Protein AF-A0A2E4YDE9-F1 (afdb_monomer)

pLDDT: mean 87.19, std 9.78, range [46.19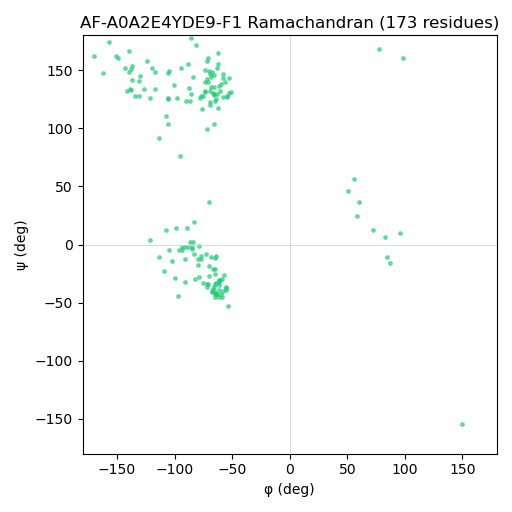, 97.81]

Foldseek 3Di:
DVVQVVCLVVVHQDADAADADPLNQAGDDDQDPVNLVCNQPPRADDVVCCVPPPDNDDDDDPDDDDPPPPDDDPPVDDPLFQDWDADPVRDIDTGSFLSSCNSVVVFQQAFWFFCQLVPDWDQDPDFQFIGSASNAPDDTQGGPVPDGHGDPGTDGGHGRGRNDRVRSRTDIGHD

Radius of gyration: 18.21 Å; Cα contacts (8 Å, |Δi|>4): 270; chains: 1; bounding box: 43×40×46 Å

Mean predicted aligned error: 6.5 Å

Structure (mmCIF, N/CA/C/O backbone):
data_AF-A0A2E4YDE9-F1
#
_entry.id   AF-A0A2E4YDE9-F1
#
loop_
_atom_site.group_PDB
_atom_site.id
_atom_site.type_symbol
_atom_site.label_atom_id
_atom_site.label_alt_id
_atom_site.label_comp_id
_atom_site.label_asym_id
_atom_site.label_entity_id
_atom_site.label_seq_id
_atom_site.pdbx_PDB_ins_code
_atom_site.Cartn_x
_atom_site.Cartn_y
_atom_site.Cartn_z
_atom_site.occupancy
_atom_site.B_iso_or_equiv
_atom_site.auth_seq_id
_atom_site.auth_comp_id
_atom_site.auth_asym_id
_atom_site.auth_atom_id
_atom_site.pdbx_PDB_model_num
ATOM 1 N N . TYR A 1 1 ? 15.415 9.564 -10.880 1.00 86.88 1 TYR A N 1
ATOM 2 C CA . TYR A 1 1 ? 15.460 8.203 -11.455 1.00 86.88 1 TYR A CA 1
ATOM 3 C C . TYR A 1 1 ? 16.902 7.725 -11.562 1.00 86.88 1 TYR A C 1
ATOM 5 O O . TYR A 1 1 ? 17.231 6.738 -10.923 1.00 86.88 1 TYR A O 1
ATOM 13 N N . ASP A 1 2 ? 17.786 8.454 -12.247 1.00 90.31 2 ASP A N 1
ATOM 14 C CA . ASP A 1 2 ? 19.179 8.014 -12.459 1.00 90.31 2 ASP A CA 1
ATOM 15 C C . ASP A 1 2 ? 19.980 7.837 -11.162 1.00 90.31 2 ASP A C 1
ATOM 17 O O . ASP A 1 2 ? 20.659 6.829 -10.988 1.00 90.31 2 ASP A O 1
ATOM 21 N N . ASN A 1 3 ? 19.799 8.729 -10.183 1.00 90.69 3 ASN A N 1
ATOM 22 C CA . ASN A 1 3 ? 20.403 8.558 -8.854 1.00 90.69 3 ASN A CA 1
ATOM 23 C C . ASN A 1 3 ? 19.909 7.287 -8.142 1.00 90.69 3 ASN A C 1
ATOM 25 O O . ASN A 1 3 ? 20.665 6.631 -7.438 1.00 90.69 3 ASN A O 1
ATOM 29 N N . ALA A 1 4 ? 18.642 6.913 -8.337 1.00 91.81 4 ALA A N 1
ATOM 30 C CA . ALA A 1 4 ? 18.081 5.694 -7.761 1.00 91.81 4 ALA A CA 1
ATOM 31 C C . ALA A 1 4 ? 18.625 4.433 -8.460 1.00 91.81 4 ALA A C 1
ATOM 33 O O . ALA A 1 4 ? 18.875 3.422 -7.803 1.00 91.81 4 ALA A O 1
ATOM 34 N N . LEU A 1 5 ? 18.897 4.514 -9.771 1.00 91.50 5 LEU A N 1
ATOM 35 C CA . LEU A 1 5 ? 19.520 3.423 -10.523 1.00 91.50 5 LEU A CA 1
ATOM 36 C C . LEU A 1 5 ? 20.909 3.061 -10.003 1.00 91.50 5 LEU A C 1
ATOM 38 O O . LEU A 1 5 ? 21.289 1.898 -10.113 1.00 91.50 5 LEU A O 1
ATOM 42 N N . PHE A 1 6 ? 21.663 4.017 -9.453 1.00 93.38 6 PHE A N 1
ATOM 43 C CA . PHE A 1 6 ? 22.952 3.724 -8.829 1.00 93.38 6 PHE A CA 1
ATOM 44 C C . PHE A 1 6 ? 22.807 2.624 -7.769 1.00 93.38 6 PHE A C 1
ATOM 46 O O . PHE A 1 6 ? 23.459 1.590 -7.877 1.00 93.38 6 PHE A O 1
ATOM 53 N N . PHE A 1 7 ? 21.889 2.787 -6.813 1.00 92.75 7 PHE A N 1
ATOM 54 C CA . PHE A 1 7 ? 21.649 1.797 -5.760 1.00 92.75 7 PHE A CA 1
ATOM 55 C C . PHE A 1 7 ? 21.124 0.473 -6.320 1.00 92.75 7 PHE A C 1
ATOM 57 O O . PHE A 1 7 ? 21.609 -0.593 -5.940 1.00 92.75 7 PHE A O 1
ATOM 64 N N . HIS A 1 8 ? 20.194 0.528 -7.276 1.00 90.44 8 HIS A N 1
ATOM 65 C CA . HIS A 1 8 ? 19.659 -0.683 -7.896 1.00 90.44 8 HIS A CA 1
ATOM 66 C C . HIS A 1 8 ? 20.749 -1.515 -8.590 1.00 90.44 8 HIS A C 1
ATOM 68 O O . HIS A 1 8 ? 20.812 -2.729 -8.397 1.00 90.44 8 HIS A O 1
ATOM 74 N N . LYS A 1 9 ? 21.673 -0.862 -9.311 1.00 90.25 9 LYS A N 1
ATOM 75 C CA . LYS A 1 9 ? 22.838 -1.505 -9.947 1.00 90.25 9 LYS A CA 1
ATOM 76 C C . LYS A 1 9 ? 23.829 -2.101 -8.941 1.00 90.25 9 LYS A C 1
ATOM 78 O O . LYS A 1 9 ? 24.590 -2.989 -9.3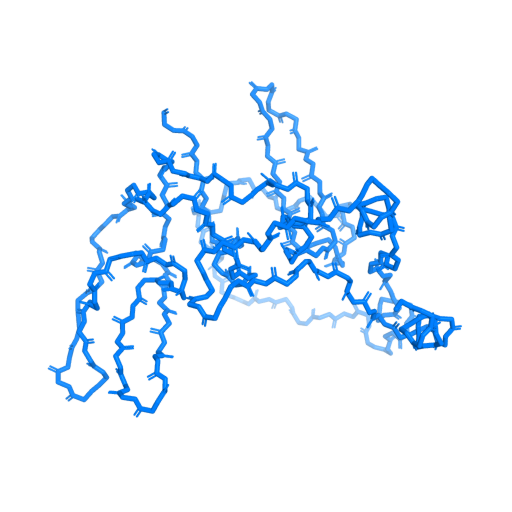04 1.00 90.25 9 LYS A O 1
ATOM 83 N N . GLN A 1 10 ? 23.813 -1.643 -7.690 1.00 90.81 10 GLN A N 1
ATOM 84 C CA . GLN A 1 10 ? 24.608 -2.200 -6.588 1.00 90.81 10 GLN A CA 1
ATOM 85 C C . GLN A 1 10 ? 23.881 -3.336 -5.842 1.00 90.81 10 GLN A C 1
ATOM 87 O O . GLN A 1 10 ? 24.295 -3.732 -4.753 1.00 90.81 10 GLN A O 1
ATOM 92 N N . ASN A 1 11 ? 22.805 -3.889 -6.413 1.00 89.25 11 ASN A N 1
ATOM 93 C CA . ASN A 1 11 ? 21.968 -4.920 -5.792 1.00 89.25 11 ASN A CA 1
ATOM 94 C C . ASN A 1 11 ? 21.322 -4.468 -4.470 1.00 89.25 11 ASN A C 1
ATOM 96 O O . ASN A 1 11 ? 21.196 -5.250 -3.521 1.00 89.25 11 ASN A O 1
ATOM 100 N N . ILE A 1 12 ? 20.924 -3.196 -4.404 1.00 88.56 12 ILE A N 1
ATOM 101 C CA . ILE A 1 12 ? 20.108 -2.641 -3.323 1.00 88.56 12 ILE A CA 1
ATOM 102 C C . ILE A 1 12 ? 18.701 -2.437 -3.881 1.00 88.56 12 ILE A C 1
ATOM 104 O O . ILE A 1 12 ? 18.520 -1.804 -4.920 1.00 88.56 12 ILE A O 1
ATOM 108 N N . ASN A 1 13 ? 17.694 -2.999 -3.213 1.00 89.94 13 ASN A N 1
ATOM 109 C CA . ASN A 1 13 ? 16.310 -2.829 -3.643 1.00 89.94 13 ASN A CA 1
ATOM 110 C C . ASN A 1 13 ? 15.892 -1.362 -3.495 1.00 89.94 13 ASN A C 1
ATOM 112 O O . ASN A 1 13 ? 16.045 -0.769 -2.429 1.00 89.94 13 ASN A O 1
ATOM 116 N N . VAL A 1 14 ? 15.350 -0.799 -4.572 1.00 90.56 14 VAL A N 1
ATOM 117 C CA . VAL A 1 14 ? 14.830 0.565 -4.614 1.00 90.56 14 VAL A CA 1
ATOM 118 C C . VAL A 1 14 ? 13.448 0.519 -5.223 1.00 90.56 14 VAL A C 1
ATOM 120 O O . VAL A 1 14 ? 13.273 -0.011 -6.311 1.00 90.56 14 VAL A O 1
ATOM 123 N N . THR A 1 15 ? 12.481 1.110 -4.539 1.00 87.88 15 THR A N 1
ATOM 124 C CA . THR A 1 15 ? 11.103 1.174 -5.016 1.00 87.88 15 THR A CA 1
ATOM 125 C C . THR A 1 15 ? 10.835 2.506 -5.671 1.00 87.88 15 THR A C 1
ATOM 127 O O . THR A 1 15 ? 10.982 3.559 -5.045 1.00 87.88 15 THR A O 1
ATOM 1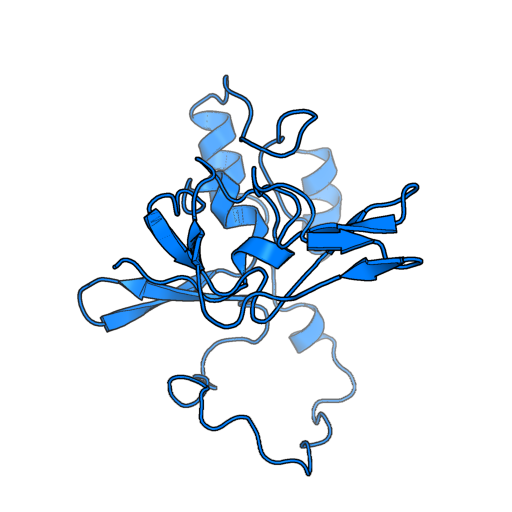30 N N . LEU A 1 16 ? 10.347 2.467 -6.904 1.00 89.50 16 LEU A N 1
ATOM 131 C CA . LEU A 1 16 ? 9.694 3.624 -7.486 1.00 89.50 16 LEU A CA 1
ATOM 132 C C . LEU A 1 16 ? 8.218 3.637 -7.115 1.00 89.50 16 LEU A C 1
ATOM 134 O O . LEU A 1 16 ? 7.474 2.709 -7.419 1.00 89.50 16 LEU A O 1
ATOM 138 N N . LYS A 1 17 ? 7.790 4.734 -6.493 1.00 87.69 17 LYS A N 1
ATOM 139 C CA . LYS A 1 17 ? 6.380 5.022 -6.248 1.00 87.69 17 LYS A CA 1
ATOM 140 C C . LYS A 1 17 ? 6.053 6.435 -6.712 1.00 87.69 17 LYS A C 1
ATOM 142 O O . LYS A 1 17 ? 6.905 7.319 -6.582 1.00 87.69 17 LYS A O 1
ATOM 147 N N . PRO A 1 18 ? 4.842 6.672 -7.234 1.00 89.62 18 PRO A N 1
ATOM 148 C CA . PRO A 1 18 ? 4.420 8.023 -7.535 1.00 89.62 18 PRO A CA 1
ATOM 149 C C . PRO A 1 18 ? 4.250 8.822 -6.238 1.00 89.62 18 PRO A C 1
ATOM 151 O O . PRO A 1 18 ? 3.888 8.292 -5.182 1.00 89.62 18 PRO A O 1
ATOM 154 N N . GLN A 1 19 ? 4.513 10.118 -6.329 1.00 90.19 19 GLN A N 1
ATOM 155 C CA . GLN A 1 19 ? 4.277 11.072 -5.258 1.00 90.19 19 GLN A CA 1
ATOM 156 C C . GLN A 1 19 ? 2.788 11.115 -4.895 1.00 90.19 19 GLN A C 1
ATOM 158 O O . GLN A 1 19 ? 1.914 11.208 -5.759 1.00 90.19 19 GLN A O 1
ATOM 163 N N . SER A 1 20 ? 2.511 11.034 -3.597 1.00 86.94 20 SER A N 1
ATOM 164 C CA . SER A 1 20 ? 1.185 11.311 -3.049 1.00 86.94 20 SER A CA 1
ATOM 165 C C . SER A 1 20 ? 1.058 12.796 -2.725 1.00 86.94 20 SER A C 1
ATOM 167 O O . SER A 1 20 ? 2.063 13.471 -2.495 1.00 86.94 20 SER A O 1
ATOM 169 N N . ASP A 1 21 ? -0.168 13.304 -2.707 1.00 85.75 21 ASP A N 1
ATOM 170 C CA . ASP A 1 21 ? -0.440 14.651 -2.215 1.00 85.75 21 ASP A CA 1
ATOM 171 C C . ASP A 1 21 ? -0.070 14.778 -0.714 1.00 85.75 21 ASP A C 1
ATOM 173 O O . ASP A 1 21 ? 0.097 13.756 -0.040 1.00 85.75 21 ASP A O 1
ATOM 177 N N . PRO A 1 22 ? 0.043 15.998 -0.152 1.00 83.38 22 PRO A N 1
ATOM 178 C CA . PRO A 1 22 ? 0.463 16.189 1.241 1.00 83.38 22 PRO A CA 1
ATOM 179 C C . PRO A 1 22 ? -0.407 15.465 2.279 1.00 83.38 22 PRO A C 1
ATOM 181 O O . PRO A 1 22 ? 0.084 15.121 3.351 1.00 83.38 22 PRO A O 1
ATOM 184 N N . SER A 1 23 ? -1.683 15.204 1.967 1.00 79.31 23 SER A N 1
ATOM 185 C CA . SER A 1 23 ? -2.583 14.455 2.854 1.00 79.31 23 SER A CA 1
ATOM 186 C C . SER A 1 23 ? -2.475 12.931 2.708 1.00 79.31 23 SER A C 1
ATOM 188 O O . SER A 1 23 ? -3.137 12.205 3.448 1.00 79.31 23 SER A O 1
ATOM 190 N N . ALA A 1 24 ? -1.656 12.437 1.772 1.00 78.75 24 ALA A N 1
ATOM 191 C CA . ALA A 1 24 ? -1.556 11.026 1.408 1.00 78.75 24 ALA A CA 1
ATOM 192 C C . ALA A 1 24 ? -2.932 10.399 1.115 1.00 78.75 24 ALA A C 1
ATOM 194 O O . ALA A 1 24 ? -3.257 9.301 1.583 1.00 78.75 24 ALA A O 1
ATOM 195 N N . SER A 1 25 ? -3.747 11.108 0.336 1.00 78.00 25 SER A N 1
ATOM 196 C CA . SER A 1 25 ? -5.087 10.682 -0.063 1.00 78.00 25 SER A CA 1
ATOM 197 C C . SER A 1 25 ? -5.206 10.309 -1.537 1.00 78.00 25 SER A C 1
ATOM 199 O O . SER A 1 25 ? -6.096 9.542 -1.925 1.00 78.00 25 SER A O 1
ATOM 201 N N . ARG A 1 26 ? -4.301 10.817 -2.373 1.00 82.62 26 ARG A N 1
ATOM 202 C CA . ARG A 1 26 ? -4.240 10.511 -3.801 1.00 82.62 26 ARG A CA 1
ATOM 203 C C . ARG A 1 26 ? -2.821 10.618 -4.340 1.00 82.62 26 ARG A C 1
ATOM 205 O O . ARG A 1 26 ? -1.950 11.248 -3.752 1.00 82.62 26 ARG A O 1
ATOM 212 N N . VAL A 1 27 ? -2.620 10.020 -5.507 1.00 86.06 27 VAL A N 1
ATOM 213 C CA . VAL A 1 27 ? -1.450 10.279 -6.350 1.00 86.06 27 VAL A CA 1
ATOM 214 C C . VAL A 1 27 ? -1.608 11.658 -7.004 1.00 86.06 27 VAL A C 1
ATOM 216 O O . VAL A 1 27 ? -2.725 12.040 -7.367 1.00 86.06 27 VAL A O 1
ATOM 219 N N . VAL A 1 28 ? -0.515 12.422 -7.097 1.00 88.88 28 VAL A N 1
ATOM 220 C CA . VAL A 1 28 ? -0.501 13.726 -7.785 1.00 88.88 28 VAL A CA 1
ATOM 221 C C . VAL A 1 28 ? -0.631 13.551 -9.301 1.00 88.88 28 VAL A C 1
ATOM 223 O O . VAL A 1 28 ? -0.185 12.548 -9.855 1.00 88.88 28 VAL A O 1
ATOM 226 N N . ASP A 1 29 ? -1.234 14.530 -9.971 1.00 89.19 29 ASP A N 1
ATOM 227 C CA . ASP A 1 29 ? -1.419 14.512 -11.426 1.00 89.19 29 ASP A CA 1
ATOM 228 C C . ASP A 1 29 ? -0.143 14.968 -12.166 1.00 89.19 29 ASP A C 1
ATOM 230 O O . ASP A 1 29 ? 0.808 15.447 -11.549 1.00 89.19 29 ASP A O 1
ATOM 234 N N . GLY A 1 30 ? -0.120 14.836 -13.499 1.00 91.75 30 GLY A N 1
ATOM 235 C CA . GLY A 1 30 ? 0.954 15.381 -14.347 1.00 91.75 30 GLY A CA 1
ATOM 236 C C . GLY A 1 30 ? 2.081 14.410 -14.720 1.00 91.75 30 GLY A C 1
ATOM 237 O O . GLY A 1 30 ? 3.087 14.835 -15.283 1.00 91.75 30 GLY A O 1
ATOM 238 N N . TYR A 1 31 ? 1.930 13.111 -14.448 1.00 92.38 31 TYR A N 1
ATOM 239 C CA . TYR A 1 31 ? 2.869 12.100 -14.944 1.00 92.38 31 TYR A CA 1
ATOM 240 C C . TYR A 1 31 ? 2.744 11.942 -16.460 1.00 92.38 31 TYR A C 1
ATOM 242 O O . TYR A 1 31 ? 1.676 11.602 -16.967 1.00 92.38 31 TYR A O 1
ATOM 250 N N . THR A 1 32 ? 3.849 12.138 -17.179 1.00 95.12 32 THR A N 1
ATOM 251 C CA . THR A 1 32 ? 3.920 11.814 -18.608 1.00 95.12 32 THR A CA 1
ATOM 252 C C . THR A 1 32 ? 3.920 10.299 -18.818 1.00 95.12 32 THR A C 1
ATOM 254 O O . THR A 1 32 ? 4.279 9.534 -17.917 1.00 95.12 32 THR A O 1
ATOM 257 N N . GLU A 1 33 ? 3.584 9.844 -20.026 1.00 93.25 33 GLU A N 1
ATOM 258 C CA . GLU A 1 33 ? 3.650 8.418 -20.381 1.00 93.25 33 GLU A CA 1
ATOM 259 C C . GLU A 1 33 ? 5.042 7.820 -20.140 1.00 93.25 33 GLU A C 1
ATOM 261 O O . GLU A 1 33 ? 5.172 6.695 -19.657 1.00 93.25 33 GLU A O 1
ATOM 266 N N . GLU A 1 34 ? 6.101 8.588 -20.407 1.00 94.38 34 GLU A N 1
ATOM 267 C CA . GLU A 1 34 ? 7.475 8.159 -20.153 1.00 94.38 34 GLU A CA 1
ATOM 268 C C . GLU A 1 34 ? 7.742 7.965 -18.653 1.00 94.38 34 GLU A C 1
ATOM 270 O O . GLU A 1 34 ? 8.353 6.971 -18.245 1.00 94.38 34 GLU A O 1
ATOM 275 N N . MET A 1 35 ? 7.253 8.881 -17.810 1.00 93.69 35 MET A N 1
ATOM 276 C CA . MET A 1 35 ? 7.370 8.755 -16.357 1.00 93.69 35 MET A CA 1
ATOM 277 C C . MET A 1 35 ? 6.590 7.541 -15.845 1.00 93.69 35 MET A C 1
ATOM 279 O O . MET A 1 35 ? 7.120 6.791 -15.024 1.00 93.69 35 MET A O 1
ATOM 283 N N . LEU A 1 36 ? 5.377 7.306 -16.357 1.00 91.88 36 LEU A N 1
ATOM 284 C CA . LEU A 1 36 ? 4.578 6.124 -16.020 1.00 91.88 36 LEU A CA 1
ATOM 285 C C . LEU A 1 36 ? 5.295 4.837 -16.429 1.00 91.88 36 LEU A C 1
ATOM 287 O O . LEU A 1 36 ? 5.439 3.933 -15.610 1.00 91.88 36 LEU A O 1
ATOM 291 N N . LYS A 1 37 ? 5.861 4.784 -17.639 1.00 92.50 37 LYS A N 1
ATOM 292 C CA . LYS A 1 37 ? 6.644 3.632 -18.105 1.00 92.50 37 LYS A CA 1
ATOM 293 C C . LYS A 1 37 ? 7.832 3.343 -17.185 1.00 92.50 37 LYS A C 1
ATOM 295 O O . LYS A 1 37 ? 8.104 2.176 -16.895 1.00 92.50 37 LYS A O 1
ATOM 300 N N . ARG A 1 38 ? 8.520 4.383 -16.698 1.00 93.06 38 ARG A N 1
ATOM 301 C CA . ARG A 1 38 ? 9.609 4.246 -15.715 1.00 93.06 38 ARG A CA 1
ATOM 302 C C . ARG A 1 38 ? 9.102 3.768 -14.353 1.00 93.06 38 ARG A C 1
ATOM 304 O O . ARG A 1 38 ? 9.763 2.925 -13.759 1.00 93.06 38 ARG A O 1
ATOM 311 N N . LEU A 1 39 ? 7.959 4.258 -13.869 1.00 91.75 39 LEU A N 1
ATOM 312 C CA . LEU A 1 39 ? 7.341 3.791 -12.618 1.00 91.75 39 LEU A CA 1
ATOM 313 C C . LEU A 1 39 ? 6.895 2.325 -12.705 1.00 91.75 39 LEU A C 1
ATOM 315 O O . LEU A 1 39 ? 7.075 1.568 -11.756 1.00 91.75 39 LEU A O 1
ATOM 319 N N . HIS A 1 40 ? 6.319 1.918 -13.837 1.00 90.31 40 HIS A N 1
ATOM 320 C CA . HIS A 1 40 ? 5.799 0.564 -14.029 1.00 90.31 40 HIS A CA 1
ATOM 321 C C . HIS A 1 40 ? 6.906 -0.473 -14.165 1.00 90.31 40 HIS A C 1
ATOM 323 O O . HIS A 1 40 ? 6.751 -1.576 -13.654 1.00 90.31 40 HIS A O 1
ATOM 329 N N . ASN A 1 41 ? 8.015 -0.128 -14.820 1.00 89.88 41 ASN A N 1
ATOM 330 C CA . ASN A 1 41 ? 9.044 -1.103 -15.200 1.00 89.88 41 ASN A CA 1
ATOM 331 C C . ASN A 1 41 ? 10.389 -0.907 -14.484 1.00 89.88 41 ASN A C 1
ATOM 333 O O . ASN A 1 41 ? 11.281 -1.742 -14.607 1.00 89.88 41 ASN A O 1
ATOM 337 N N . GLY A 1 42 ? 10.580 0.206 -13.777 1.00 89.69 42 GLY A N 1
ATOM 338 C CA . GLY A 1 42 ? 11.855 0.551 -13.162 1.00 89.69 42 GLY A CA 1
ATOM 339 C C . GLY A 1 42 ? 12.040 -0.072 -11.784 1.00 89.69 42 GLY A C 1
ATOM 340 O O . GLY A 1 42 ? 11.214 0.135 -10.902 1.00 89.69 42 GLY A O 1
ATOM 341 N N . MET A 1 43 ? 13.186 -0.732 -11.596 1.00 91.38 43 MET A N 1
ATOM 342 C CA . MET A 1 43 ? 13.674 -1.238 -10.306 1.00 91.38 43 MET A CA 1
ATOM 343 C C . MET A 1 43 ? 12.687 -2.181 -9.587 1.00 91.38 43 MET A C 1
ATOM 345 O O . MET A 1 43 ? 12.320 -1.913 -8.444 1.00 91.38 43 MET A O 1
ATOM 349 N N . PRO A 1 44 ? 12.248 -3.289 -10.222 1.00 89.19 44 PRO A N 1
ATOM 350 C CA . PRO A 1 44 ? 11.510 -4.320 -9.498 1.00 89.19 44 PRO A CA 1
ATOM 351 C C . PRO A 1 44 ? 12.351 -4.847 -8.327 1.00 89.19 44 PRO A C 1
ATOM 353 O O . PRO A 1 44 ? 13.585 -4.908 -8.397 1.00 89.19 44 PRO A O 1
ATOM 356 N N . GLN A 1 45 ? 11.685 -5.218 -7.240 1.00 88.81 45 GLN A N 1
ATOM 357 C CA . GLN A 1 45 ? 12.324 -5.841 -6.099 1.00 88.81 45 GLN A CA 1
ATOM 358 C C . GLN A 1 45 ? 12.843 -7.220 -6.472 1.00 88.81 45 GLN A C 1
ATOM 360 O O . GLN A 1 45 ? 12.125 -8.076 -6.981 1.00 88.81 45 GLN A O 1
ATOM 365 N N . MET A 1 46 ? 14.106 -7.432 -6.131 1.00 86.62 46 MET A N 1
ATOM 366 C CA . MET A 1 46 ? 14.812 -8.677 -6.362 1.00 86.62 46 MET A CA 1
ATOM 367 C C . MET A 1 46 ? 14.965 -9.444 -5.048 1.00 86.62 46 MET A C 1
ATOM 369 O O . MET A 1 46 ? 15.137 -8.853 -3.972 1.00 86.62 46 MET A O 1
ATOM 373 N N . GLY A 1 47 ? 14.992 -10.773 -5.141 1.00 84.19 47 GLY A N 1
ATOM 374 C CA . GLY A 1 47 ? 15.240 -11.703 -4.035 1.00 84.19 47 GLY A CA 1
ATOM 375 C C . GLY A 1 47 ? 16.684 -11.708 -3.512 1.00 84.19 47 GLY A C 1
ATOM 376 O O . GLY A 1 47 ? 17.197 -12.758 -3.136 1.00 84.19 47 GLY A O 1
ATOM 377 N N . TYR A 1 48 ? 17.384 -10.567 -3.465 1.00 82.19 48 TYR A N 1
ATOM 378 C CA . TYR A 1 48 ? 18.787 -10.512 -3.028 1.00 82.19 48 TYR A CA 1
ATOM 379 C C . TYR A 1 48 ? 18.988 -11.127 -1.637 1.00 82.19 48 TYR A C 1
ATOM 381 O O . TYR A 1 48 ? 19.956 -11.852 -1.411 1.00 82.19 48 TYR A O 1
ATOM 389 N N . THR A 1 49 ? 18.053 -10.901 -0.714 1.00 74.00 49 THR A N 1
ATOM 390 C CA . THR A 1 49 ? 18.092 -11.497 0.628 1.00 74.00 49 THR A CA 1
ATOM 391 C C . THR A 1 49 ? 17.954 -13.018 0.589 1.00 74.00 49 THR A C 1
ATOM 393 O O . THR A 1 49 ? 18.592 -13.699 1.382 1.00 74.00 49 THR A O 1
ATOM 396 N N . GLU A 1 50 ? 17.181 -13.569 -0.349 1.00 75.50 50 GLU A N 1
ATOM 397 C CA . GLU A 1 50 ? 17.026 -15.020 -0.531 1.00 75.50 50 GLU A CA 1
ATOM 398 C C . GLU A 1 50 ? 18.343 -15.651 -1.000 1.00 75.50 50 GLU A C 1
ATOM 400 O O . GLU A 1 50 ? 18.711 -16.721 -0.523 1.00 75.50 50 GLU A O 1
ATOM 405 N N . THR A 1 51 ? 19.082 -14.952 -1.869 1.00 77.31 51 THR A N 1
ATOM 406 C CA . THR A 1 51 ? 20.397 -15.400 -2.365 1.00 77.31 51 THR A CA 1
ATOM 407 C C . THR A 1 51 ? 21.525 -15.236 -1.346 1.00 77.31 51 THR A C 1
ATOM 409 O O . THR A 1 51 ? 22.453 -16.036 -1.323 1.00 77.31 51 THR A O 1
ATOM 412 N N . LYS A 1 52 ? 21.458 -14.203 -0.495 1.00 76.62 52 LYS A N 1
ATOM 413 C CA . LYS A 1 52 ? 22.522 -13.844 0.460 1.00 76.62 52 LYS A CA 1
ATOM 414 C C . LYS A 1 52 ? 22.303 -14.412 1.866 1.00 76.62 52 LYS A C 1
ATOM 416 O O . LYS A 1 52 ? 23.144 -14.194 2.737 1.00 76.62 52 LYS A O 1
ATOM 421 N N . ARG A 1 53 ? 21.173 -15.081 2.130 1.00 76.19 53 ARG A N 1
ATOM 422 C CA . ARG A 1 53 ? 20.867 -15.611 3.467 1.00 76.19 53 ARG A CA 1
ATOM 423 C C . ARG A 1 53 ? 21.897 -16.663 3.872 1.00 76.19 53 ARG A C 1
ATOM 425 O O . ARG A 1 53 ? 22.144 -17.611 3.138 1.00 76.19 53 ARG A O 1
ATOM 432 N N . GLN A 1 54 ? 22.454 -16.512 5.069 1.00 78.00 54 GLN A N 1
ATOM 433 C CA . GLN A 1 54 ? 23.330 -17.522 5.669 1.00 78.00 54 GLN A CA 1
ATOM 434 C C . GLN A 1 54 ? 22.522 -18.639 6.345 1.00 78.00 54 GLN A C 1
ATOM 436 O O . GLN A 1 54 ? 22.948 -19.787 6.368 1.00 78.00 54 GLN A O 1
ATOM 441 N N . TRP A 1 55 ? 21.325 -18.315 6.844 1.00 75.50 55 TRP A N 1
ATOM 442 C CA . TRP A 1 55 ? 20.417 -19.265 7.484 1.00 75.50 55 TRP A CA 1
ATOM 443 C C . TRP A 1 55 ? 19.224 -19.546 6.571 1.00 75.50 55 TRP A C 1
ATOM 445 O O . TRP A 1 55 ? 18.392 -18.668 6.322 1.00 75.50 55 TRP A O 1
ATOM 455 N N . ALA A 1 56 ? 19.157 -20.766 6.038 1.00 70.62 56 ALA A N 1
ATOM 456 C CA . ALA A 1 56 ? 18.096 -21.177 5.120 1.00 70.62 56 ALA A CA 1
ATOM 457 C C . ALA A 1 56 ? 16.782 -21.526 5.842 1.00 70.62 56 ALA A C 1
ATOM 459 O O . ALA A 1 56 ? 15.702 -21.319 5.279 1.00 70.62 56 ALA A O 1
ATOM 460 N N . ASP A 1 57 ? 16.873 -21.978 7.093 1.00 74.25 57 ASP A N 1
ATOM 461 C CA . ASP A 1 57 ? 15.749 -22.544 7.833 1.00 74.25 57 ASP A CA 1
ATOM 462 C C . ASP A 1 57 ? 15.237 -21.560 8.888 1.00 74.25 57 ASP A C 1
ATOM 464 O O . ASP A 1 57 ? 15.838 -21.371 9.946 1.00 74.25 57 ASP A O 1
ATOM 468 N N . ARG A 1 58 ? 14.105 -20.906 8.599 1.00 65.25 58 ARG A N 1
ATOM 469 C CA . ARG A 1 58 ? 13.378 -20.135 9.617 1.00 65.25 58 ARG A CA 1
ATOM 470 C C . ARG A 1 58 ? 12.713 -21.102 10.605 1.00 65.25 58 ARG A C 1
ATOM 472 O O . ARG A 1 58 ? 12.176 -22.121 10.161 1.00 65.25 58 ARG A O 1
ATOM 479 N N . PRO A 1 59 ? 12.673 -20.782 11.911 1.00 73.50 59 PRO A N 1
ATOM 480 C CA . PRO A 1 59 ? 11.901 -21.551 12.879 1.00 73.50 59 PRO A CA 1
ATOM 481 C C . PRO A 1 59 ? 10.454 -21.701 12.407 1.00 73.50 59 PRO A C 1
ATOM 483 O O . PRO A 1 59 ? 9.817 -20.720 12.014 1.00 73.50 59 PRO A O 1
ATOM 486 N N . LYS A 1 60 ? 9.939 -22.931 12.425 1.00 73.19 60 LYS A N 1
ATOM 487 C CA . LYS A 1 60 ? 8.527 -23.177 12.136 1.00 73.19 60 LYS A CA 1
ATOM 488 C C . LYS A 1 60 ? 7.711 -22.747 13.360 1.00 73.19 60 LYS A C 1
ATOM 490 O O . LYS A 1 60 ? 8.051 -23.178 14.462 1.00 73.19 60 LYS A O 1
ATOM 495 N N . PRO A 1 61 ? 6.681 -21.898 13.199 1.00 70.69 61 PRO A N 1
ATOM 496 C CA . PRO A 1 61 ? 5.827 -21.514 14.314 1.00 70.69 61 PRO A CA 1
ATOM 497 C C . PRO A 1 61 ? 5.161 -22.756 14.917 1.00 70.69 61 PRO A C 1
ATOM 499 O O . PRO A 1 61 ? 4.729 -23.648 14.190 1.00 70.69 61 PRO A O 1
ATOM 502 N N . SER A 1 62 ? 5.099 -22.809 16.246 1.00 78.88 62 SER A N 1
ATOM 503 C CA . SER A 1 62 ? 4.436 -23.877 17.005 1.00 78.88 62 SER A CA 1
ATOM 504 C C . SER A 1 62 ? 2.968 -23.575 17.321 1.00 78.88 62 SER A C 1
ATOM 506 O O . SER A 1 62 ? 2.304 -24.397 17.945 1.00 78.88 62 SER A O 1
ATOM 508 N N . PHE A 1 63 ? 2.469 -22.399 16.932 1.00 77.44 63 PHE A N 1
ATOM 509 C CA . PHE A 1 63 ? 1.087 -21.977 17.148 1.00 77.44 63 PHE A CA 1
ATOM 510 C C . PHE A 1 63 ? 0.212 -22.283 15.925 1.00 77.44 63 PHE A C 1
ATOM 512 O O . PHE A 1 63 ? 0.700 -22.294 14.793 1.00 77.44 63 PHE A O 1
ATOM 519 N N . GLU A 1 64 ? -1.085 -22.506 16.154 1.00 64.56 64 GLU A N 1
ATOM 520 C CA . GLU A 1 64 ? -2.063 -22.674 15.078 1.00 64.56 64 GLU A CA 1
ATOM 521 C C . GLU A 1 64 ? -2.176 -21.389 14.255 1.00 64.56 64 GLU A C 1
ATOM 523 O O . GLU A 1 64 ? -2.426 -20.301 14.779 1.00 64.56 64 GLU A O 1
ATOM 528 N N . LEU A 1 65 ? -1.985 -21.520 12.943 1.00 60.53 65 LEU A N 1
ATOM 529 C CA . LEU A 1 65 ? -2.261 -20.434 12.016 1.00 60.53 65 LEU A CA 1
ATOM 530 C C . LEU A 1 65 ? -3.781 -20.197 11.960 1.00 60.53 65 LEU A C 1
ATOM 532 O O . LEU A 1 65 ? -4.542 -21.165 12.019 1.00 60.53 65 LEU A O 1
ATOM 536 N N . PRO A 1 66 ? -4.244 -18.940 11.827 1.00 55.53 66 PRO A N 1
ATOM 537 C CA . PRO A 1 66 ? -5.669 -18.647 11.741 1.00 55.53 66 PRO A CA 1
ATOM 538 C C . PRO A 1 66 ? -6.329 -19.443 10.609 1.00 55.53 66 PRO A C 1
ATOM 540 O O . PRO A 1 66 ? -5.912 -19.351 9.455 1.00 55.53 66 PRO A O 1
ATOM 543 N N . THR A 1 67 ? -7.405 -20.169 10.922 1.00 50.69 67 THR A N 1
ATOM 544 C CA . THR A 1 67 ? -8.209 -20.943 9.953 1.00 50.69 67 THR A CA 1
ATOM 545 C C . THR A 1 67 ? -8.907 -20.071 8.904 1.00 50.69 67 THR A C 1
ATOM 547 O O . THR A 1 67 ? -9.460 -20.578 7.935 1.00 50.69 67 THR A O 1
ATOM 550 N N . THR A 1 68 ? -8.886 -18.750 9.095 1.00 46.19 68 THR A N 1
ATOM 551 C CA . THR A 1 68 ? -9.440 -17.736 8.193 1.00 46.19 68 THR A CA 1
ATOM 552 C C . THR A 1 68 ? -8.485 -17.314 7.077 1.00 46.19 68 THR A C 1
ATOM 554 O O . THR A 1 68 ? -8.874 -16.503 6.235 1.00 46.19 68 THR A O 1
ATOM 557 N N . ALA A 1 69 ? -7.255 -17.840 7.036 1.00 53.66 69 ALA A N 1
ATOM 558 C CA . ALA A 1 69 ? -6.410 -17.705 5.857 1.00 53.66 69 ALA A CA 1
ATOM 559 C C . ALA A 1 69 ? -7.097 -18.414 4.677 1.00 53.66 69 ALA A C 1
ATOM 561 O O . ALA A 1 69 ? -7.376 -19.611 4.730 1.00 53.66 69 ALA A O 1
ATOM 562 N N . ILE A 1 70 ? -7.440 -17.659 3.632 1.00 54.59 70 ILE A N 1
ATOM 563 C CA . ILE A 1 70 ? -8.080 -18.221 2.441 1.00 54.59 70 ILE A CA 1
ATOM 564 C C . ILE A 1 70 ? -7.030 -19.039 1.683 1.00 54.59 70 ILE A C 1
ATOM 566 O O . ILE A 1 70 ? -6.218 -18.489 0.944 1.00 54.59 70 ILE A O 1
ATOM 570 N N . GLY A 1 71 ? -7.070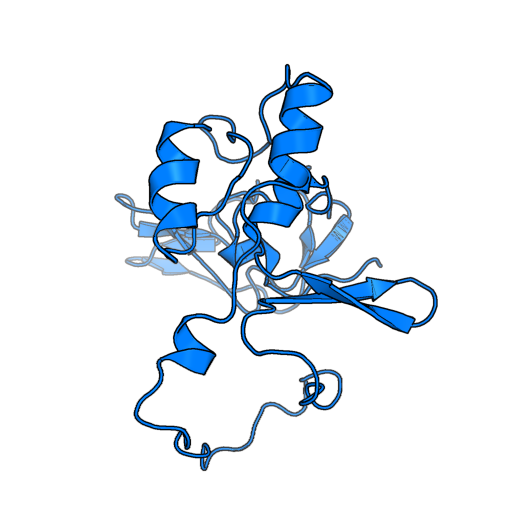 -20.357 1.876 1.00 58.03 71 GLY A N 1
ATOM 571 C CA . GLY A 1 71 ? -6.168 -21.309 1.236 1.00 58.03 71 GLY A CA 1
ATOM 572 C C . GLY A 1 71 ? -4.773 -21.371 1.864 1.00 58.03 71 GLY A C 1
ATOM 573 O O . GLY A 1 71 ? -4.382 -20.538 2.681 1.00 58.03 71 GLY A O 1
ATOM 574 N N . ASP A 1 72 ? -4.012 -22.388 1.464 1.00 60.25 72 ASP A N 1
ATOM 575 C CA . ASP A 1 72 ? -2.588 -22.459 1.769 1.00 60.25 72 ASP A CA 1
ATOM 576 C C . ASP A 1 72 ? -1.830 -21.412 0.945 1.00 60.25 72 ASP A C 1
ATOM 578 O O . ASP A 1 72 ? -2.092 -21.231 -0.247 1.00 60.25 72 ASP A O 1
ATOM 582 N N . ASN A 1 73 ? -0.848 -20.751 1.565 1.00 63.97 73 ASN A N 1
ATOM 583 C CA . ASN A 1 73 ? 0.092 -19.915 0.822 1.00 63.97 73 ASN A CA 1
ATOM 584 C C . ASN A 1 73 ? 0.793 -20.771 -0.240 1.00 63.97 73 ASN A C 1
ATOM 586 O O . ASN A 1 73 ? 1.388 -21.804 0.089 1.00 63.97 73 ASN A O 1
ATOM 590 N N . ASP A 1 74 ? 0.762 -20.323 -1.496 1.00 72.88 74 ASP A N 1
ATOM 591 C CA . ASP A 1 74 ? 1.476 -20.984 -2.583 1.00 72.88 74 ASP A CA 1
ATOM 592 C C . ASP A 1 74 ? 2.989 -20.881 -2.338 1.00 72.88 74 ASP A C 1
ATOM 594 O O . ASP A 1 74 ? 3.619 -19.841 -2.531 1.00 72.88 74 ASP A O 1
ATOM 598 N N . LYS A 1 75 ? 3.584 -21.989 -1.886 1.00 76.44 75 LYS A N 1
ATOM 599 C CA . LYS A 1 75 ? 5.011 -22.075 -1.538 1.00 76.44 75 LYS A CA 1
ATOM 600 C C . LYS A 1 75 ? 5.932 -21.968 -2.754 1.00 76.44 75 LYS A C 1
ATOM 602 O O . LYS A 1 75 ? 7.144 -21.870 -2.566 1.00 76.44 75 LYS A O 1
ATOM 607 N N . THR A 1 76 ? 5.391 -22.033 -3.972 1.00 81.69 76 THR A N 1
ATOM 608 C CA . THR A 1 76 ? 6.165 -21.856 -5.207 1.00 81.69 76 THR A CA 1
ATOM 609 C C . THR A 1 76 ? 6.427 -20.384 -5.518 1.00 81.69 76 THR A C 1
ATOM 611 O O . THR A 1 76 ? 7.354 -20.072 -6.267 1.00 81.69 76 THR A O 1
ATOM 614 N N . VAL A 1 77 ? 5.667 -19.473 -4.903 1.00 83.75 77 VAL A N 1
ATOM 615 C CA . VAL A 1 77 ? 5.825 -18.032 -5.081 1.00 83.75 77 VAL A CA 1
ATOM 616 C C . VAL A 1 77 ? 7.015 -17.541 -4.250 1.00 83.75 77 VAL A C 1
ATOM 618 O O . VAL A 1 77 ? 7.065 -17.778 -3.038 1.00 83.75 77 VAL A O 1
ATOM 621 N N . PRO A 1 78 ? 7.986 -16.839 -4.861 1.00 83.94 78 PRO A N 1
ATOM 622 C CA . PRO A 1 78 ? 9.101 -16.272 -4.117 1.00 83.94 78 PRO A CA 1
ATOM 623 C C . PRO A 1 78 ? 8.648 -15.308 -3.014 1.00 83.94 78 PRO A C 1
ATOM 625 O O . PRO A 1 78 ? 7.727 -14.514 -3.191 1.00 83.94 78 PRO A O 1
ATOM 628 N N . TRP A 1 79 ? 9.348 -15.323 -1.881 1.00 78.81 79 TRP A N 1
ATOM 629 C CA . TRP A 1 79 ? 8.963 -14.575 -0.677 1.00 78.81 79 TRP A CA 1
ATOM 630 C C . TRP A 1 79 ? 9.033 -13.058 -0.845 1.00 78.81 79 TRP A C 1
ATOM 632 O O . TRP A 1 79 ? 8.436 -12.315 -0.067 1.00 78.81 79 TRP A O 1
ATOM 642 N N . HIS A 1 80 ? 9.798 -12.583 -1.826 1.00 84.88 80 HIS A N 1
ATOM 643 C CA . HIS A 1 80 ? 9.854 -11.170 -2.167 1.00 84.88 80 HIS A CA 1
ATOM 644 C C . HIS A 1 80 ? 8.593 -10.656 -2.883 1.00 84.88 80 HIS A C 1
ATOM 646 O O . HIS A 1 80 ? 8.471 -9.441 -3.018 1.00 84.88 80 HIS A O 1
ATOM 652 N N . PHE A 1 81 ? 7.653 -11.521 -3.288 1.00 88.94 81 PHE A N 1
ATOM 653 C CA . PHE A 1 81 ? 6.295 -11.112 -3.650 1.00 88.94 81 PHE A CA 1
ATOM 654 C C . PHE A 1 81 ? 5.478 -10.810 -2.394 1.00 88.94 81 PHE A C 1
ATOM 656 O O . PHE A 1 81 ? 5.255 -11.668 -1.548 1.00 88.94 81 PHE A O 1
ATOM 663 N N . GLN A 1 82 ? 5.056 -9.555 -2.258 1.00 86.38 82 GLN A N 1
ATOM 664 C CA . GLN A 1 82 ? 4.439 -9.032 -1.038 1.00 86.38 82 GLN A CA 1
ATOM 665 C C . GLN A 1 82 ? 2.919 -8.916 -1.116 1.00 86.38 82 GLN A C 1
ATOM 667 O O . GLN A 1 82 ? 2.286 -8.678 -0.087 1.00 86.38 82 GLN A O 1
ATOM 672 N N . VAL A 1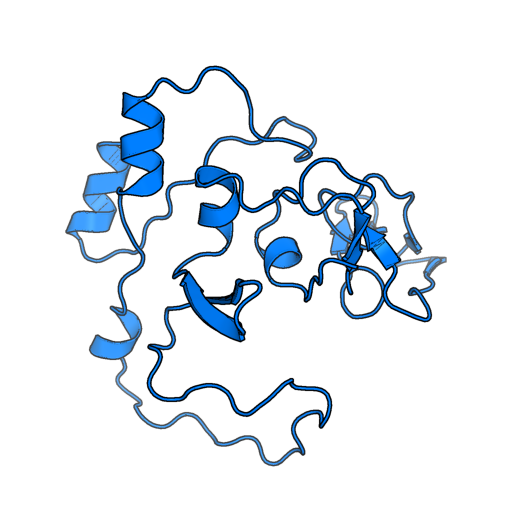 83 ? 2.342 -9.007 -2.316 1.00 88.88 83 VAL A N 1
ATOM 673 C CA . VAL A 1 83 ? 0.897 -8.904 -2.515 1.00 88.88 83 VAL A CA 1
ATOM 674 C C . VAL A 1 83 ? 0.424 -10.002 -3.450 1.00 88.88 83 VAL A C 1
ATOM 676 O O . VAL A 1 83 ? 0.948 -10.137 -4.553 1.00 88.88 83 VAL A O 1
ATOM 679 N N . GLU A 1 84 ? -0.590 -10.738 -3.006 1.00 89.94 84 GLU A N 1
ATOM 680 C CA . GLU A 1 84 ? -1.407 -11.629 -3.825 1.00 89.94 84 GLU A CA 1
ATOM 681 C C . GLU A 1 84 ? -2.722 -10.912 -4.152 1.00 89.94 84 GLU A C 1
ATOM 683 O O . GLU A 1 84 ? -3.312 -10.250 -3.294 1.00 89.94 84 GLU A O 1
ATOM 688 N N . PHE A 1 85 ? -3.179 -11.021 -5.394 1.00 89.25 85 PHE A N 1
ATOM 689 C CA . PHE A 1 85 ? -4.506 -10.573 -5.798 1.00 89.25 85 PHE A CA 1
ATOM 690 C C . PHE A 1 85 ? -5.129 -11.578 -6.760 1.00 89.25 85 PHE A C 1
ATOM 692 O O . PHE A 1 85 ? -4.438 -12.245 -7.526 1.00 89.25 85 PHE A O 1
ATOM 699 N N . GLU A 1 86 ? -6.449 -11.683 -6.703 1.00 90.69 86 GLU A N 1
ATOM 700 C CA . GLU A 1 86 ? -7.237 -12.635 -7.476 1.00 90.69 86 GLU A CA 1
ATOM 701 C C . GLU A 1 86 ? -8.162 -11.868 -8.424 1.00 90.69 86 GLU A C 1
ATOM 703 O O . GLU A 1 86 ? -8.789 -10.878 -8.027 1.00 90.69 86 GLU A O 1
ATOM 708 N N . ASP A 1 87 ? -8.218 -12.287 -9.688 1.00 90.94 87 ASP A N 1
ATOM 709 C CA . ASP A 1 87 ? -9.174 -11.735 -10.647 1.00 90.94 87 ASP A CA 1
ATOM 710 C C . ASP A 1 87 ? -10.541 -12.441 -10.578 1.00 90.94 87 ASP A C 1
ATOM 712 O O . ASP A 1 87 ? -10.751 -13.391 -9.830 1.00 90.94 87 ASP A O 1
ATOM 716 N N . SER A 1 88 ? -11.508 -11.986 -11.377 1.00 91.06 88 SER A N 1
ATOM 717 C CA . SER A 1 88 ? -12.867 -12.545 -11.370 1.00 91.06 88 SER A CA 1
ATOM 718 C C . SER A 1 88 ? -12.961 -14.006 -11.827 1.00 91.06 88 SER A C 1
ATOM 720 O O . SER A 1 88 ? -14.026 -14.602 -11.698 1.00 91.06 88 SER A O 1
ATOM 722 N N . THR A 1 89 ? -11.895 -14.567 -12.405 1.00 93.56 89 THR A N 1
ATOM 723 C CA . THR A 1 89 ? -11.829 -15.975 -12.827 1.00 93.56 89 THR A CA 1
ATOM 724 C C . THR A 1 89 ? -11.222 -16.883 -11.758 1.00 93.56 89 THR A C 1
ATOM 726 O O . THR A 1 89 ? -11.149 -18.093 -11.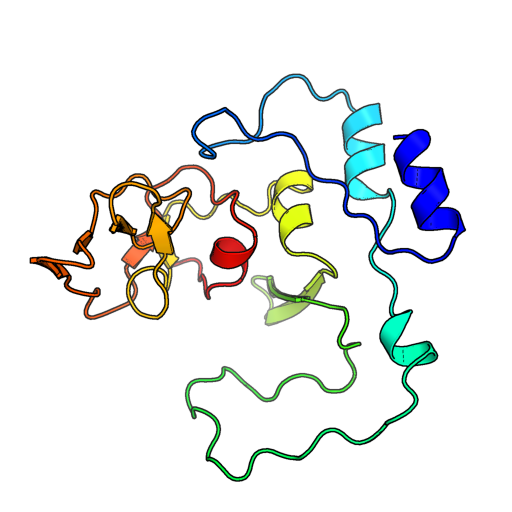961 1.00 93.56 89 THR A O 1
ATOM 729 N N . GLY A 1 90 ? -10.788 -16.317 -10.627 1.00 89.50 90 GLY A N 1
ATOM 730 C CA . GLY A 1 90 ? -10.061 -17.041 -9.586 1.00 89.50 90 GLY A CA 1
ATOM 731 C C . GLY A 1 90 ? -8.563 -17.169 -9.869 1.00 89.50 90 GLY A C 1
ATOM 732 O O . GLY A 1 90 ? -7.854 -17.873 -9.149 1.00 89.50 90 GLY A O 1
ATOM 733 N N . LYS A 1 91 ? -8.045 -16.520 -10.922 1.00 91.81 91 LYS A N 1
ATOM 734 C CA . LYS A 1 91 ? -6.614 -16.563 -11.225 1.00 91.81 91 LYS A CA 1
ATOM 735 C C . LYS A 1 91 ? -5.861 -15.628 -10.284 1.00 91.81 91 LYS A C 1
ATOM 737 O O . LYS A 1 91 ? -6.171 -14.439 -10.180 1.00 91.81 91 LYS A O 1
ATOM 742 N N . LYS A 1 92 ? -4.830 -16.181 -9.648 1.00 91.50 92 LYS A N 1
ATOM 743 C CA . LYS A 1 92 ? -3.926 -15.465 -8.750 1.00 91.50 92 LYS A CA 1
ATOM 744 C C . LYS A 1 92 ? -2.819 -14.746 -9.514 1.00 91.50 92 LYS A C 1
ATOM 746 O O . LYS A 1 92 ? -2.281 -15.243 -10.506 1.00 91.50 92 LYS A O 1
ATOM 751 N N . TRP A 1 93 ? -2.466 -13.581 -9.002 1.00 91.62 93 TRP A N 1
ATOM 752 C CA . TRP A 1 93 ? -1.420 -12.707 -9.496 1.00 91.62 93 TRP A CA 1
ATOM 753 C C . TRP A 1 93 ? -0.608 -12.175 -8.318 1.00 91.62 93 TRP A C 1
ATOM 755 O O . TRP A 1 93 ? -1.117 -12.050 -7.203 1.00 91.62 93 TRP A O 1
ATOM 765 N N . TYR A 1 94 ? 0.651 -11.830 -8.579 1.00 90.75 94 TYR A N 1
ATOM 766 C CA . TYR A 1 94 ? 1.606 -11.469 -7.538 1.00 90.75 94 TYR A CA 1
ATOM 767 C C . TYR A 1 94 ? 2.323 -10.163 -7.867 1.00 90.75 94 TYR A C 1
ATOM 769 O O . TYR A 1 94 ? 2.692 -9.914 -9.016 1.00 90.75 94 TYR A O 1
ATOM 777 N N . MET A 1 95 ? 2.536 -9.332 -6.846 1.00 90.06 95 MET A N 1
ATOM 778 C CA . MET A 1 95 ? 3.322 -8.100 -6.930 1.00 90.06 95 MET A CA 1
ATOM 779 C C . MET A 1 95 ? 4.410 -8.102 -5.857 1.00 90.06 95 MET A C 1
ATOM 781 O O . MET A 1 95 ? 4.169 -8.408 -4.690 1.00 90.06 95 MET A O 1
ATOM 785 N N . ASP A 1 96 ? 5.616 -7.746 -6.267 1.00 88.94 96 ASP A N 1
ATOM 786 C CA . ASP A 1 96 ? 6.819 -7.658 -5.441 1.00 88.94 96 ASP A CA 1
ATOM 787 C C . ASP A 1 96 ? 6.722 -6.580 -4.350 1.00 88.94 96 ASP A C 1
ATOM 789 O O . ASP A 1 96 ? 7.241 -6.750 -3.249 1.00 88.94 96 ASP A O 1
ATOM 793 N N . GLN A 1 97 ? 6.021 -5.477 -4.621 1.00 87.69 97 GLN A N 1
ATOM 794 C CA . GLN A 1 97 ? 5.906 -4.339 -3.707 1.00 87.69 97 GLN A CA 1
ATOM 795 C C . GLN A 1 97 ? 4.510 -3.725 -3.718 1.00 87.69 97 GLN A C 1
ATOM 797 O O . GLN A 1 97 ? 3.966 -3.396 -4.773 1.00 87.69 97 GLN A O 1
ATOM 802 N N . ALA A 1 98 ? 3.940 -3.496 -2.534 1.00 87.50 98 ALA A N 1
ATOM 803 C CA . ALA A 1 98 ? 2.607 -2.904 -2.423 1.00 87.50 98 ALA A CA 1
ATOM 804 C C . ALA A 1 98 ? 2.584 -1.423 -2.832 1.00 87.50 98 ALA A C 1
ATOM 806 O O . ALA A 1 98 ? 1.578 -0.943 -3.343 1.00 87.50 98 ALA A O 1
ATOM 807 N N . GLU A 1 99 ? 3.693 -0.694 -2.699 1.00 86.75 99 GLU A N 1
ATOM 808 C CA . GLU A 1 99 ? 3.816 0.692 -3.163 1.00 86.75 99 GLU A CA 1
ATOM 809 C C . GLU A 1 99 ? 3.568 0.821 -4.672 1.00 86.75 99 GLU A C 1
ATOM 811 O O . GLU A 1 99 ? 3.078 1.858 -5.131 1.00 86.75 99 GLU A O 1
ATOM 816 N N . ARG A 1 100 ? 3.872 -0.232 -5.445 1.00 89.25 100 ARG A N 1
ATOM 817 C CA . ARG A 1 100 ? 3.668 -0.249 -6.898 1.00 89.25 100 ARG A CA 1
ATOM 818 C C . ARG A 1 100 ? 2.190 -0.283 -7.275 1.00 89.25 100 ARG A C 1
ATOM 820 O O . ARG A 1 100 ? 1.864 0.152 -8.376 1.00 89.25 100 ARG A O 1
ATOM 827 N N . PHE A 1 101 ? 1.276 -0.657 -6.372 1.00 89.31 101 PHE A N 1
ATOM 828 C CA . PHE A 1 101 ? -0.167 -0.521 -6.624 1.00 89.31 101 PHE A CA 1
ATOM 829 C C . PHE A 1 101 ? -0.541 0.913 -6.993 1.00 89.31 101 PHE A C 1
ATOM 831 O O . PHE A 1 101 ? -1.372 1.128 -7.874 1.00 89.31 101 PHE A O 1
ATOM 838 N N . ASN A 1 102 ? 0.118 1.899 -6.380 1.00 87.94 102 ASN A N 1
ATOM 839 C CA . ASN A 1 102 ? -0.103 3.304 -6.702 1.00 87.94 102 ASN A CA 1
ATOM 840 C C . ASN A 1 102 ? 0.337 3.644 -8.129 1.00 87.94 102 ASN A C 1
ATOM 842 O O . ASN A 1 102 ? -0.324 4.441 -8.787 1.00 87.94 102 ASN A O 1
ATOM 846 N N . ALA A 1 103 ? 1.426 3.040 -8.615 1.00 88.88 103 ALA A N 1
ATOM 847 C CA . ALA A 1 103 ? 1.909 3.252 -9.977 1.00 88.88 103 ALA A CA 1
ATOM 848 C C . ALA A 1 103 ? 0.940 2.666 -11.016 1.00 88.88 103 ALA A C 1
ATOM 850 O O . ALA A 1 103 ? 0.679 3.298 -12.036 1.00 88.88 103 ALA A O 1
ATOM 851 N N . PHE A 1 104 ? 0.374 1.490 -10.738 1.00 89.06 104 PHE A N 1
ATOM 852 C CA . PHE A 1 104 ? -0.575 0.802 -11.623 1.00 89.06 104 PHE A CA 1
ATOM 853 C C . PHE A 1 104 ? -2.035 1.233 -11.433 1.00 89.06 104 PHE A C 1
ATOM 855 O O . PHE A 1 104 ? -2.919 0.698 -12.094 1.00 89.06 104 PHE A O 1
ATOM 862 N N . ASN A 1 105 ? -2.305 2.192 -10.541 1.00 87.19 105 ASN A N 1
ATOM 863 C CA . ASN A 1 105 ? -3.662 2.614 -10.182 1.00 87.19 105 ASN A CA 1
ATOM 864 C C . ASN A 1 105 ? -4.534 1.467 -9.615 1.00 87.19 105 ASN A C 1
ATOM 866 O O . ASN A 1 105 ? -5.762 1.527 -9.641 1.00 87.19 105 ASN A O 1
ATOM 870 N N . PHE A 1 106 ? -3.904 0.433 -9.047 1.00 90.62 106 PHE A N 1
ATOM 871 C CA . PHE A 1 106 ? -4.550 -0.706 -8.376 1.00 90.62 106 PHE A CA 1
ATOM 872 C C . PHE A 1 106 ? -4.927 -0.399 -6.924 1.00 90.62 106 PHE A C 1
ATOM 874 O O . PHE A 1 106 ? -5.140 -1.294 -6.119 1.00 90.62 106 PHE A O 1
ATOM 881 N N . ASN A 1 107 ? -5.012 0.880 -6.570 1.00 90.12 107 ASN A N 1
ATOM 882 C CA . ASN A 1 107 ? -5.307 1.358 -5.224 1.00 90.12 107 ASN A CA 1
ATOM 883 C C . ASN A 1 107 ? -6.726 1.943 -5.085 1.00 90.12 107 ASN A C 1
ATOM 885 O O . ASN A 1 107 ? -7.027 2.617 -4.096 1.00 90.12 107 ASN A O 1
ATOM 889 N N . LYS A 1 108 ? -7.593 1.727 -6.081 1.00 91.75 108 LYS A N 1
ATOM 890 C CA . LYS A 1 108 ? -8.947 2.295 -6.181 1.00 91.75 108 LYS A CA 1
ATOM 891 C C . LYS A 1 108 ? -9.997 1.324 -5.644 1.00 91.75 108 LYS A C 1
ATOM 893 O O . LYS A 1 108 ? -10.730 0.691 -6.395 1.00 91.75 108 LYS A O 1
ATOM 898 N N . PHE A 1 109 ? -10.076 1.232 -4.321 1.00 93.00 109 PHE A N 1
ATOM 899 C CA . PHE A 1 109 ? -10.942 0.271 -3.630 1.00 93.00 109 PHE A CA 1
ATOM 900 C C . PHE A 1 109 ? -12.266 0.858 -3.137 1.00 93.00 109 PHE A C 1
ATOM 902 O O . PHE A 1 109 ? -12.928 0.245 -2.309 1.00 93.00 109 PHE A O 1
ATOM 909 N N . LYS A 1 110 ? -12.669 2.052 -3.583 1.00 94.06 110 LYS A N 1
ATOM 910 C CA . LYS A 1 110 ? -13.916 2.668 -3.110 1.00 94.06 110 LYS A CA 1
ATOM 911 C C . LYS A 1 110 ? -15.103 1.714 -3.319 1.00 94.06 110 LYS A C 1
ATOM 913 O O . LYS A 1 110 ? -15.298 1.198 -4.416 1.00 94.06 110 LYS A O 1
ATOM 918 N N . GLY A 1 111 ? -15.870 1.477 -2.259 1.00 95.38 111 GLY A N 1
ATOM 919 C CA . GLY A 1 111 ? -16.995 0.539 -2.224 1.00 95.38 111 GLY A CA 1
ATOM 920 C C . GLY A 1 111 ? -16.624 -0.919 -1.939 1.00 95.38 111 GLY A C 1
ATOM 921 O O . GLY A 1 111 ? -17.516 -1.706 -1.657 1.00 95.38 111 GLY A O 1
ATOM 922 N N . TRP A 1 112 ? -15.345 -1.297 -1.959 1.00 95.81 112 TRP A N 1
ATOM 923 C CA . TRP A 1 112 ? -14.920 -2.661 -1.627 1.00 95.81 112 TRP A CA 1
ATOM 924 C C . TRP A 1 112 ? -15.014 -2.898 -0.120 1.00 95.81 112 TRP A C 1
ATOM 926 O O . TRP A 1 112 ? -14.800 -1.974 0.668 1.00 95.81 112 TRP A O 1
ATOM 936 N N . SER A 1 113 ? -15.267 -4.142 0.284 1.00 95.75 113 SER A N 1
ATOM 937 C CA . SER A 1 113 ? -15.104 -4.564 1.675 1.00 95.75 113 SER A CA 1
ATOM 938 C C . SER A 1 113 ? -13.626 -4.496 2.059 1.00 95.75 113 SER A C 1
ATOM 940 O O . SER A 1 113 ? -12.769 -4.907 1.273 1.00 95.75 113 SER A O 1
ATOM 942 N N . CYS A 1 114 ? -13.324 -3.951 3.238 1.00 94.81 114 CYS A N 1
ATOM 943 C CA . CYS A 1 114 ? -11.967 -3.724 3.715 1.00 94.81 114 CYS A CA 1
ATOM 944 C C . CYS A 1 114 ? -11.839 -4.066 5.199 1.00 94.81 114 CYS A C 1
ATOM 946 O O . CYS A 1 114 ? -12.629 -3.611 6.029 1.00 94.81 114 CYS A O 1
ATOM 948 N N . ASN A 1 115 ? -10.783 -4.803 5.541 1.00 94.81 115 ASN A N 1
ATOM 949 C CA . ASN A 1 115 ? -10.531 -5.222 6.920 1.00 94.81 115 ASN A CA 1
ATOM 950 C C . ASN A 1 115 ? -9.794 -4.154 7.753 1.00 94.81 115 ASN A C 1
ATOM 952 O O . ASN A 1 115 ? -9.492 -4.377 8.925 1.00 94.81 115 ASN A O 1
ATOM 956 N N . ALA A 1 116 ? -9.506 -2.982 7.182 1.00 94.12 116 ALA A N 1
ATOM 957 C CA . ALA A 1 116 ? -8.891 -1.874 7.906 1.00 94.12 116 ALA A CA 1
ATOM 958 C C . ALA A 1 116 ? -9.851 -1.358 8.989 1.00 94.12 116 ALA A C 1
ATOM 960 O O . ALA A 1 116 ? -11.017 -1.072 8.712 1.00 94.12 116 ALA A O 1
ATOM 961 N N . GLY A 1 117 ? -9.358 -1.221 10.218 1.00 93.75 117 GLY A N 1
ATOM 962 C CA . GLY A 1 117 ? -10.142 -0.863 11.404 1.00 93.75 117 GLY A CA 1
ATOM 963 C C . GLY A 1 117 ? -10.776 -2.061 12.109 1.00 93.75 117 GLY A C 1
ATOM 964 O O . GLY A 1 117 ? -11.140 -1.929 13.269 1.00 93.75 117 GLY A O 1
ATOM 965 N N . TYR A 1 118 ? -10.854 -3.219 11.444 1.00 94.19 118 TYR A N 1
ATOM 966 C CA . TYR A 1 118 ? -11.263 -4.498 12.035 1.00 94.19 118 TYR A CA 1
ATOM 967 C C . TYR A 1 118 ? -10.049 -5.355 12.428 1.00 94.19 118 TYR A C 1
ATOM 969 O O . TYR A 1 118 ? -9.993 -5.893 13.527 1.00 94.19 118 TYR A O 1
ATOM 977 N N . GLN A 1 119 ? -9.044 -5.441 11.549 1.00 90.38 119 GLN A N 1
ATOM 978 C CA . GLN A 1 119 ? -7.831 -6.259 11.729 1.00 90.38 119 GLN A CA 1
ATOM 979 C C . GLN A 1 119 ? -6.529 -5.448 11.698 1.00 90.38 119 GLN A C 1
ATOM 981 O O . GLN A 1 119 ? -5.438 -6.010 11.727 1.00 90.38 119 GLN A O 1
ATOM 986 N N . GLY A 1 120 ? -6.626 -4.125 11.603 1.00 89.12 120 GLY A N 1
ATOM 987 C CA . GLY A 1 120 ? -5.464 -3.253 11.534 1.00 89.12 120 GLY A CA 1
ATOM 988 C C . GLY A 1 120 ? -5.832 -1.818 11.855 1.00 89.12 120 GLY A C 1
ATOM 989 O O . GLY A 1 120 ? -6.939 -1.371 11.558 1.00 89.12 120 GLY A O 1
ATOM 990 N N . ILE A 1 121 ? -4.894 -1.109 12.463 1.00 93.88 121 ILE A N 1
ATOM 991 C CA . ILE A 1 121 ? -4.988 0.315 12.761 1.00 93.88 121 ILE A CA 1
ATOM 992 C C . ILE A 1 121 ? -3.644 0.976 12.500 1.00 93.88 121 ILE A C 1
ATOM 994 O O . ILE A 1 121 ? -2.612 0.315 12.381 1.00 93.88 121 ILE A O 1
ATOM 998 N N . ILE A 1 122 ? -3.672 2.298 12.471 1.00 93.44 122 ILE A N 1
ATOM 999 C CA . ILE A 1 122 ? -2.490 3.135 12.557 1.00 93.44 122 ILE A CA 1
ATOM 1000 C C . ILE A 1 122 ? -2.599 4.035 13.785 1.00 93.44 122 ILE A C 1
ATOM 1002 O O . ILE A 1 122 ? -3.698 4.418 14.197 1.00 93.44 122 ILE A O 1
ATOM 1006 N N . ILE A 1 123 ? -1.443 4.401 14.320 1.00 94.75 123 ILE A N 1
ATOM 1007 C CA . ILE A 1 123 ? -1.303 5.437 15.338 1.00 94.75 123 ILE A CA 1
ATOM 1008 C C . ILE A 1 123 ? -0.702 6.645 14.631 1.00 94.75 123 ILE A C 1
ATOM 1010 O O . ILE A 1 123 ? 0.316 6.527 13.945 1.00 94.75 123 ILE A O 1
ATOM 1014 N N . ARG A 1 124 ? -1.362 7.795 14.727 1.00 91.12 124 ARG A N 1
ATOM 1015 C CA . ARG A 1 124 ? -0.834 9.048 14.193 1.00 91.12 124 ARG A CA 1
ATOM 1016 C C . ARG A 1 124 ? 0.039 9.704 15.245 1.00 91.12 124 ARG A C 1
ATOM 1018 O O . ARG A 1 124 ? -0.336 9.814 16.404 1.00 91.12 124 ARG A O 1
ATOM 1025 N N . GLU A 1 125 ? 1.193 10.167 14.804 1.00 88.62 125 GLU A N 1
ATOM 1026 C CA . GLU A 1 125 ? 2.065 11.019 15.597 1.00 88.62 125 GLU A CA 1
ATOM 1027 C C . GLU A 1 125 ? 1.982 12.460 15.066 1.00 88.62 125 GLU A C 1
ATOM 1029 O O . GLU A 1 125 ? 1.785 12.656 13.858 1.00 88.62 125 GLU A O 1
ATOM 1034 N N . PRO A 1 126 ? 2.121 13.476 15.937 1.00 92.12 126 PRO A N 1
ATOM 1035 C CA . PRO A 1 126 ? 2.396 13.365 17.376 1.00 92.12 126 PRO A CA 1
ATOM 1036 C C . PRO A 1 126 ? 1.142 13.236 18.264 1.00 92.12 126 PRO A C 1
ATOM 1038 O O . PRO A 1 126 ? 1.281 13.134 19.475 1.00 92.12 126 PRO A O 1
ATOM 1041 N N . ASP A 1 127 ? -0.071 13.276 17.705 1.00 92.69 127 ASP A N 1
ATOM 1042 C CA . ASP A 1 127 ? -1.310 13.452 18.485 1.00 92.69 127 ASP A CA 1
ATOM 1043 C C . ASP A 1 127 ? -1.894 12.168 19.106 1.00 92.69 127 ASP A C 1
ATOM 1045 O O . ASP A 1 127 ? -2.851 12.235 19.877 1.00 92.69 127 ASP A O 1
ATOM 1049 N N . GLY A 1 128 ? -1.358 10.995 18.768 1.00 95.50 128 GLY A N 1
ATOM 1050 C CA . GLY A 1 128 ? -1.807 9.707 19.296 1.00 95.50 128 GLY A CA 1
ATOM 1051 C C . GLY A 1 128 ? -3.165 9.246 18.757 1.00 95.50 128 GLY A C 1
ATOM 1052 O O . GLY A 1 128 ? -3.760 8.313 19.306 1.00 95.50 128 GLY A O 1
ATOM 1053 N N . SER A 1 129 ? -3.694 9.880 17.703 1.00 96.50 129 SER A N 1
ATOM 1054 C CA . SER A 1 129 ? -5.003 9.508 17.160 1.00 96.50 129 SER A CA 1
ATOM 1055 C C . SER A 1 129 ? -4.961 8.134 16.480 1.00 96.50 129 SER A C 1
ATOM 1057 O O . SER A 1 129 ? -4.078 7.832 15.671 1.00 96.50 129 SER A O 1
ATOM 1059 N N . ILE A 1 130 ? -5.938 7.282 16.802 1.00 96.88 130 ILE A N 1
ATOM 1060 C CA . ILE A 1 130 ? -6.086 5.958 16.194 1.00 96.88 130 ILE A CA 1
ATOM 1061 C C . ILE A 1 130 ? -6.974 6.076 14.970 1.00 96.88 130 ILE A C 1
ATOM 1063 O O . ILE A 1 130 ? -8.127 6.493 15.066 1.00 96.88 130 ILE A O 1
ATOM 1067 N N . LYS A 1 131 ? -6.476 5.654 13.809 1.00 94.69 131 LYS A N 1
ATOM 1068 C CA . LYS A 1 131 ? -7.280 5.556 12.583 1.00 94.69 131 LYS A CA 1
ATOM 1069 C C . LYS A 1 131 ? -7.227 4.145 12.029 1.00 94.69 131 LYS A C 1
ATOM 1071 O O . LYS A 1 131 ? -6.267 3.414 12.245 1.00 94.69 131 LYS A O 1
ATOM 1076 N N . ARG A 1 132 ? -8.226 3.786 11.223 1.00 93.75 132 ARG A N 1
ATOM 1077 C CA . ARG A 1 132 ? -8.216 2.503 10.511 1.00 93.75 132 ARG A CA 1
ATOM 1078 C C . ARG A 1 132 ? -7.091 2.372 9.475 1.00 93.75 132 ARG A C 1
ATOM 1080 O O . ARG A 1 132 ? -6.719 1.259 9.140 1.00 93.75 132 ARG A O 1
ATOM 1087 N N . SER A 1 133 ? -6.597 3.491 8.936 1.00 91.88 133 SER A N 1
ATOM 1088 C CA . SER A 1 133 ? -5.538 3.562 7.914 1.00 91.88 133 SER A CA 1
ATOM 1089 C C . SER A 1 133 ? -5.062 5.016 7.732 1.00 91.88 133 SER A C 1
ATOM 1091 O O . SER A 1 133 ? -5.780 5.952 8.100 1.00 91.88 133 SER A O 1
ATOM 1093 N N . TYR A 1 134 ? -3.880 5.212 7.131 1.00 87.88 134 TYR A N 1
ATOM 1094 C CA . TYR A 1 134 ? -3.318 6.533 6.805 1.00 87.88 134 TYR A CA 1
ATOM 1095 C C . TYR A 1 134 ? -4.157 7.322 5.791 1.00 87.88 134 TYR A C 1
ATOM 1097 O O . TYR A 1 134 ? -4.356 8.521 5.970 1.00 87.88 134 TYR A O 1
ATOM 1105 N N . SER A 1 135 ? -4.649 6.660 4.741 1.00 87.31 135 SER A N 1
ATOM 1106 C CA . SER A 1 135 ? -5.347 7.306 3.612 1.00 87.31 135 SER A CA 1
ATOM 1107 C C . SER A 1 135 ? -6.870 7.352 3.774 1.00 87.31 135 SER A C 1
ATOM 1109 O O . SER A 1 135 ? -7.586 7.895 2.926 1.00 87.31 135 SER A O 1
ATOM 1111 N N . CYS A 1 136 ? -7.394 6.740 4.835 1.00 90.50 136 CYS A N 1
ATOM 1112 C CA . CYS A 1 136 ? -8.828 6.654 5.067 1.00 90.50 136 CYS A CA 1
ATOM 1113 C C . CYS A 1 136 ? -9.415 8.001 5.518 1.00 90.50 136 CYS A C 1
ATOM 1115 O O . CYS A 1 136 ? -8.890 8.655 6.423 1.00 90.50 136 CYS A O 1
ATOM 1117 N N . TYR A 1 137 ? -10.520 8.399 4.881 1.00 91.00 137 TYR A N 1
ATOM 1118 C CA . TYR A 1 137 ? -11.238 9.656 5.142 1.00 91.00 137 TYR A CA 1
ATOM 1119 C C . TY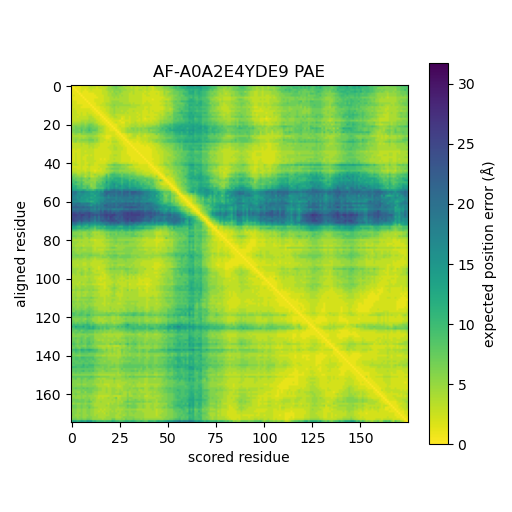R A 1 137 ? -12.128 9.593 6.383 1.00 91.00 137 TYR A C 1
ATOM 1121 O O . TYR A 1 137 ? -12.762 10.578 6.741 1.00 91.00 137 TYR A O 1
ATOM 1129 N N . ASP A 1 138 ? -12.168 8.442 7.044 1.00 90.12 138 ASP A N 1
ATOM 1130 C CA . ASP A 1 138 ? -12.887 8.250 8.290 1.00 90.12 138 ASP A CA 1
ATOM 1131 C C . ASP A 1 138 ? -12.315 9.134 9.398 1.00 90.12 138 ASP A C 1
ATOM 1133 O O . ASP A 1 138 ? -11.112 9.443 9.440 1.00 90.12 138 ASP A O 1
ATOM 1137 N N . ASN A 1 139 ? -13.196 9.472 10.334 1.00 93.06 139 ASN A N 1
ATOM 1138 C CA . ASN A 1 139 ? -12.797 10.039 11.609 1.00 93.06 139 ASN A CA 1
ATOM 1139 C C . ASN A 1 139 ? -11.928 9.036 12.389 1.00 93.06 139 ASN A C 1
ATOM 1141 O O . ASN A 1 139 ? -12.027 7.822 12.167 1.00 93.06 139 ASN A O 1
ATOM 1145 N N . PRO A 1 140 ? -11.067 9.518 13.301 1.00 95.69 140 PRO A N 1
ATOM 1146 C CA . PRO A 1 140 ? -10.362 8.648 14.230 1.00 95.69 140 PRO A CA 1
ATOM 1147 C C . PRO A 1 140 ? -11.318 7.724 14.995 1.00 95.69 140 PRO A C 1
ATOM 1149 O O . PRO A 1 140 ? -12.417 8.120 15.376 1.00 95.69 140 PRO A O 1
ATOM 1152 N N . LEU A 1 141 ? -10.869 6.493 15.233 1.00 97.25 141 LEU A N 1
ATOM 1153 C CA . LEU A 1 141 ? -11.555 5.479 16.038 1.00 97.25 141 LEU A CA 1
ATOM 1154 C C . LEU A 1 141 ? -11.418 5.739 17.549 1.00 97.25 141 LEU A C 1
ATOM 1156 O O . LEU A 1 141 ? -12.045 5.057 18.360 1.00 97.25 141 LEU A O 1
ATOM 1160 N N . GLY A 1 142 ? -10.556 6.687 17.918 1.00 97.44 142 GLY A N 1
ATOM 1161 C CA . GLY A 1 142 ? -10.248 7.094 19.282 1.00 97.44 142 GLY A CA 1
ATOM 1162 C C . GLY A 1 142 ? -8.806 7.584 19.394 1.00 97.44 142 GLY A C 1
ATOM 1163 O O . GLY A 1 142 ? -8.215 8.029 18.403 1.00 97.44 142 GLY A O 1
ATOM 1164 N N . ASN A 1 143 ? -8.234 7.490 20.589 1.00 97.81 143 ASN A N 1
ATOM 1165 C CA . ASN A 1 143 ? -6.870 7.919 20.889 1.00 97.81 143 ASN A CA 1
ATOM 1166 C C . ASN A 1 143 ? -6.167 6.886 21.787 1.00 97.81 143 ASN A C 1
ATOM 1168 O O . ASN A 1 143 ? -6.822 6.176 22.551 1.00 97.81 143 ASN A O 1
ATOM 1172 N N . ILE A 1 144 ? -4.840 6.786 21.687 1.00 96.81 144 ILE A N 1
ATOM 1173 C CA . ILE A 1 144 ? -4.045 5.858 22.508 1.00 96.81 144 ILE A CA 1
ATOM 1174 C C . ILE A 1 144 ? -4.166 6.120 24.015 1.00 96.81 144 ILE A C 1
ATOM 1176 O O . ILE A 1 144 ? -4.084 5.171 24.789 1.00 96.81 144 ILE A O 1
ATOM 1180 N N . GLU A 1 145 ? -4.380 7.369 24.434 1.00 96.94 145 GLU A N 1
ATOM 1181 C CA . GLU A 1 145 ? -4.410 7.757 25.850 1.00 96.94 145 GLU A CA 1
ATOM 1182 C C . GLU A 1 145 ? -5.816 7.683 26.457 1.00 96.94 145 GLU A C 1
ATOM 1184 O O . GLU A 1 145 ? -5.967 7.369 27.635 1.00 96.94 145 GLU A O 1
ATOM 1189 N N . THR A 1 146 ? -6.859 7.952 25.664 1.00 97.50 146 THR A N 1
ATOM 1190 C CA . THR A 1 146 ? -8.257 7.993 26.143 1.00 97.50 146 THR A CA 1
ATOM 1191 C C . THR A 1 146 ? -9.085 6.772 25.742 1.00 97.50 146 THR A C 1
ATOM 1193 O O . THR A 1 146 ? -10.225 6.624 26.184 1.00 97.50 146 THR A O 1
ATOM 1196 N N . GLY A 1 147 ? -8.509 5.877 24.938 1.00 97.31 147 GLY A N 1
ATOM 1197 C CA . GLY A 1 147 ? -9.155 4.673 24.432 1.00 97.31 147 GLY A CA 1
ATOM 1198 C C . GLY A 1 147 ? -9.703 4.829 23.011 1.00 97.31 147 GLY A C 1
ATOM 1199 O O . GLY A 1 147 ? -9.910 5.925 22.484 1.00 97.31 147 GLY A O 1
ATOM 1200 N N . PHE A 1 148 ? -9.933 3.688 22.365 1.00 97.56 148 PHE A N 1
ATOM 1201 C CA . PHE A 1 148 ? -10.475 3.589 21.011 1.00 97.56 148 PHE A CA 1
ATOM 1202 C C . PHE A 1 148 ? -11.291 2.306 20.858 1.00 97.56 148 PHE A C 1
ATOM 1204 O O . PHE A 1 148 ? -11.115 1.354 21.622 1.00 97.56 148 PHE A O 1
ATOM 1211 N N . LYS A 1 149 ? -12.167 2.265 19.850 1.00 96.69 149 LYS A N 1
ATOM 1212 C CA . LYS A 1 149 ? -12.934 1.061 19.510 1.00 96.69 149 LYS A CA 1
ATOM 1213 C C . LYS A 1 149 ? -12.656 0.638 18.066 1.00 96.69 149 LYS A C 1
ATOM 1215 O O . LYS A 1 149 ? -12.814 1.429 17.140 1.00 96.69 149 LYS A O 1
ATOM 1220 N N . LEU A 1 150 ? -12.263 -0.622 17.882 1.00 96.06 150 LEU A N 1
ATOM 1221 C CA . LEU A 1 150 ? -12.155 -1.240 16.560 1.00 96.06 150 LEU A CA 1
ATOM 1222 C C . LEU A 1 150 ? -13.541 -1.509 15.967 1.00 96.06 150 LEU A C 1
ATOM 1224 O O . LEU A 1 150 ? -14.536 -1.625 16.682 1.00 96.06 150 LEU A O 1
ATOM 1228 N N . PHE A 1 151 ? -13.610 -1.632 14.649 1.00 96.06 151 PHE A N 1
ATOM 1229 C CA . PHE A 1 151 ? -14.826 -2.111 14.011 1.00 96.06 151 PHE A CA 1
ATOM 1230 C C . PHE A 1 151 ? -15.093 -3.560 14.398 1.00 96.06 151 PHE A C 1
ATOM 1232 O O . PHE A 1 151 ? -14.168 -4.354 14.529 1.00 96.06 151 PHE A O 1
ATOM 1239 N N . ASP A 1 152 ? -16.370 -3.909 14.523 1.00 96.31 152 ASP A N 1
ATOM 1240 C CA . ASP A 1 152 ? -16.786 -5.272 14.859 1.00 96.31 152 ASP A CA 1
ATOM 1241 C C . ASP A 1 152 ? -16.749 -6.204 13.621 1.00 96.31 152 ASP A C 1
ATOM 1243 O O . ASP A 1 152 ? -16.836 -7.424 13.744 1.00 96.31 152 ASP A O 1
ATOM 1247 N N . SER A 1 153 ? -16.612 -5.638 12.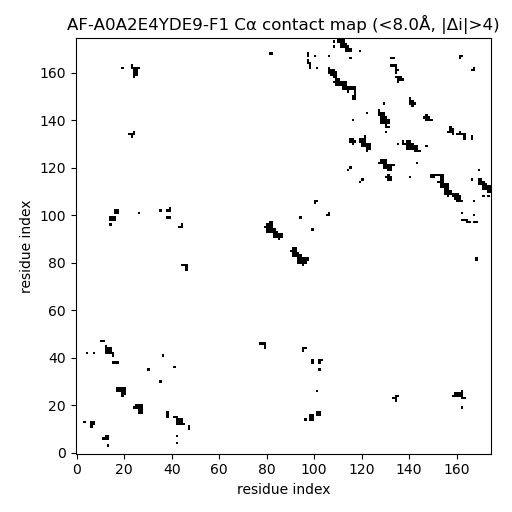412 1.00 95.56 153 SER A N 1
ATOM 1248 C CA . SER A 1 153 ? -16.511 -6.367 11.140 1.00 95.56 153 SER A CA 1
ATOM 1249 C C . SER A 1 153 ? -15.823 -5.533 10.048 1.00 95.56 153 SER A C 1
ATOM 1251 O O . SER A 1 153 ? -15.514 -4.356 10.248 1.00 95.56 153 SER A O 1
ATOM 1253 N N . ALA A 1 154 ? -15.571 -6.142 8.884 1.00 95.25 154 ALA A N 1
ATOM 1254 C CA . ALA A 1 154 ? -15.037 -5.445 7.715 1.00 95.25 154 ALA A CA 1
ATOM 1255 C C . ALA A 1 154 ? -15.988 -4.333 7.240 1.00 95.25 154 ALA A C 1
ATOM 1257 O O . ALA A 1 154 ? -17.197 -4.534 7.136 1.00 95.25 154 ALA A O 1
ATOM 1258 N N . MET A 1 155 ? -15.427 -3.170 6.906 1.00 95.62 155 MET A N 1
ATOM 1259 C CA . MET A 1 155 ? -16.194 -1.978 6.537 1.00 95.62 155 MET A CA 1
ATOM 1260 C C . MET A 1 155 ? -15.897 -1.557 5.097 1.00 95.62 155 MET A C 1
ATOM 1262 O O . MET A 1 155 ? -14.757 -1.698 4.643 1.00 95.62 155 MET A O 1
ATOM 1266 N N . PRO A 1 156 ? -16.865 -0.967 4.374 1.00 95.75 156 PRO A N 1
ATOM 1267 C CA . PRO A 1 156 ? -16.614 -0.440 3.041 1.00 95.75 156 PRO A CA 1
ATOM 1268 C C . PRO A 1 156 ? -15.474 0.593 3.014 1.00 95.75 156 PRO A C 1
ATOM 1270 O O . PRO A 1 156 ? -15.341 1.460 3.891 1.00 95.75 156 PRO A O 1
ATOM 1273 N N . CYS A 1 157 ? -14.645 0.525 1.976 1.00 94.50 157 CYS A N 1
ATOM 1274 C CA . CYS A 1 157 ? -13.681 1.565 1.643 1.00 94.50 157 CYS A CA 1
ATOM 1275 C C . CYS A 1 157 ? -14.424 2.812 1.143 1.00 94.50 157 CYS A C 1
ATOM 1277 O O . CYS A 1 157 ? -15.117 2.763 0.128 1.00 94.50 157 CYS A O 1
ATOM 1279 N N . ILE A 1 158 ? -14.252 3.945 1.826 1.00 93.38 158 ILE A N 1
ATOM 1280 C CA . ILE A 1 158 ? -14.927 5.206 1.461 1.00 93.38 158 ILE A CA 1
ATOM 1281 C C . ILE A 1 158 ? -14.023 6.159 0.672 1.00 93.38 158 ILE A C 1
ATOM 1283 O O . ILE A 1 158 ? -14.508 6.935 -0.156 1.00 93.38 158 ILE A O 1
ATOM 1287 N N . SER A 1 159 ? -12.708 6.082 0.901 1.00 91.56 159 SER A N 1
ATOM 1288 C CA . SER A 1 159 ? -11.725 6.931 0.230 1.00 91.56 159 SER A CA 1
ATOM 1289 C C . SER A 1 159 ? -11.606 6.589 -1.258 1.00 91.56 159 SER A C 1
ATOM 1291 O O . SER A 1 159 ? -11.680 5.414 -1.625 1.00 91.56 159 SER A O 1
ATOM 1293 N N . PRO A 1 160 ? -11.342 7.581 -2.129 1.00 90.19 160 PRO A N 1
ATOM 1294 C CA . PRO A 1 160 ? -11.105 7.333 -3.551 1.00 90.19 160 PRO A CA 1
ATOM 1295 C C . PRO A 1 160 ? -9.884 6.447 -3.832 1.00 90.19 160 PRO A C 1
ATOM 1297 O O . PRO A 1 160 ? -9.885 5.710 -4.816 1.00 90.19 160 PRO A O 1
ATOM 1300 N N . SER A 1 161 ? -8.841 6.532 -2.997 1.00 89.75 161 SER A N 1
ATOM 1301 C CA . SER A 1 161 ? -7.595 5.770 -3.157 1.00 89.75 161 SER A CA 1
ATOM 1302 C C . SER A 1 161 ? -7.030 5.324 -1.806 1.00 89.75 161 SER A C 1
ATOM 1304 O O . SER A 1 161 ? -7.202 6.011 -0.801 1.00 89.75 161 SER A O 1
ATOM 1306 N N . CYS A 1 162 ? -6.304 4.207 -1.799 1.00 90.19 162 CYS A N 1
ATOM 1307 C CA . CYS A 1 162 ? -5.540 3.701 -0.657 1.00 90.19 162 CYS A CA 1
ATOM 1308 C C . CYS A 1 162 ? -4.037 3.767 -0.974 1.00 90.19 162 CYS A C 1
ATOM 1310 O O . CYS A 1 162 ? -3.503 2.838 -1.567 1.00 90.19 162 CYS A O 1
ATOM 1312 N N . VAL A 1 163 ? -3.350 4.865 -0.636 1.00 88.69 163 VAL A N 1
ATOM 1313 C CA . VAL A 1 163 ? -1.957 5.082 -1.093 1.00 88.69 163 VAL 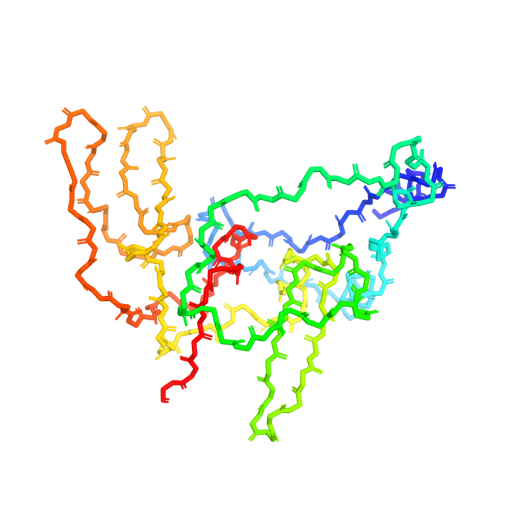A CA 1
ATOM 1314 C C . VAL A 1 163 ? -0.884 4.544 -0.145 1.00 88.69 163 VAL A C 1
ATOM 1316 O O . VAL A 1 163 ? 0.285 4.435 -0.520 1.00 88.69 163 VAL A O 1
ATOM 1319 N N . SER A 1 164 ? -1.265 4.186 1.077 1.00 86.88 164 SER A N 1
ATOM 1320 C CA . SER A 1 164 ? -0.377 3.551 2.046 1.00 86.88 164 SER A CA 1
ATOM 1321 C C . SER A 1 164 ? -0.102 2.091 1.677 1.00 86.88 164 SER A C 1
ATOM 1323 O O . SER A 1 164 ? -1.017 1.317 1.393 1.00 86.88 164 SER A O 1
ATOM 1325 N N . SER A 1 165 ? 1.176 1.710 1.695 1.00 84.75 165 SER A N 1
ATOM 1326 C CA . SER A 1 165 ? 1.635 0.345 1.404 1.00 84.75 165 SER A CA 1
ATOM 1327 C C . SER A 1 165 ? 1.140 -0.660 2.442 1.00 84.75 165 SER A C 1
ATOM 1329 O O . SER A 1 165 ? 0.595 -1.702 2.080 1.00 84.75 165 SER A O 1
ATOM 1331 N N . ALA A 1 166 ? 1.249 -0.314 3.729 1.00 85.12 166 ALA A N 1
ATOM 1332 C CA . ALA A 1 166 ? 0.754 -1.146 4.823 1.00 85.12 166 ALA A CA 1
ATOM 1333 C C . ALA A 1 166 ? -0.754 -1.387 4.688 1.00 85.12 166 ALA A C 1
ATOM 1335 O O . ALA A 1 166 ? -1.214 -2.524 4.756 1.00 85.12 166 ALA A O 1
ATOM 1336 N N . ASP A 1 167 ? -1.505 -0.328 4.385 1.00 87.62 167 ASP A N 1
ATOM 1337 C CA . ASP A 1 167 ? -2.953 -0.422 4.242 1.00 87.62 167 ASP A CA 1
ATOM 1338 C C . ASP A 1 167 ? -3.348 -1.179 2.974 1.00 87.62 167 ASP A C 1
ATOM 1340 O O . ASP A 1 167 ? -4.332 -1.910 2.986 1.00 87.62 167 ASP A O 1
ATOM 1344 N N . SER A 1 168 ? -2.582 -1.061 1.884 1.00 86.50 168 SER A N 1
ATOM 1345 C CA . SER A 1 168 ? -2.841 -1.778 0.626 1.00 86.50 168 SER A CA 1
ATOM 1346 C C . SER A 1 168 ? -2.774 -3.295 0.796 1.00 86.50 168 SER A C 1
ATOM 1348 O O . SER A 1 168 ? -3.556 -3.992 0.155 1.00 86.50 168 SER A O 1
ATOM 1350 N N . LYS A 1 169 ? -1.928 -3.782 1.714 1.00 88.12 169 LYS A N 1
ATOM 1351 C CA . LYS A 1 169 ? -1.774 -5.207 2.056 1.00 88.12 169 LYS A CA 1
ATOM 1352 C C . LYS A 1 169 ? -2.888 -5.762 2.947 1.00 88.12 169 LYS A C 1
ATOM 1354 O O . LYS A 1 169 ? -2.992 -6.974 3.097 1.00 88.12 169 LYS A O 1
ATOM 1359 N N . ILE A 1 170 ? -3.721 -4.905 3.540 1.00 90.44 170 ILE A N 1
ATOM 1360 C CA . ILE A 1 170 ? -4.890 -5.358 4.301 1.00 90.44 170 ILE A CA 1
ATOM 1361 C C . ILE A 1 170 ? -5.905 -5.980 3.329 1.00 90.44 170 ILE A C 1
ATOM 1363 O O . ILE A 1 170 ? -6.180 -5.353 2.297 1.00 90.44 170 ILE A O 1
ATOM 1367 N N . PRO A 1 171 ? -6.508 -7.142 3.652 1.00 91.81 171 PRO A N 1
ATOM 1368 C CA . PRO A 1 171 ? -7.489 -7.794 2.794 1.00 91.81 171 PRO A CA 1
ATOM 1369 C C . PRO A 1 171 ? -8.612 -6.857 2.347 1.00 91.81 171 PRO A C 1
ATOM 1371 O O . PRO A 1 171 ? -9.218 -6.142 3.156 1.00 91.81 171 PRO A O 1
ATOM 1374 N N . LYS A 1 172 ? -8.872 -6.871 1.036 1.00 92.44 172 LYS A N 1
ATOM 1375 C CA . LYS A 1 172 ? -9.964 -6.141 0.389 1.00 92.44 172 LYS A CA 1
ATOM 1376 C C . LYS A 1 172 ? -10.640 -7.029 -0.634 1.00 92.44 172 LYS A C 1
ATOM 1378 O O . LYS A 1 172 ? -9.969 -7.756 -1.361 1.00 92.44 172 LYS A O 1
ATOM 1383 N N . ARG A 1 173 ? -11.963 -6.928 -0.721 1.00 93.06 173 ARG A N 1
ATOM 1384 C CA . ARG A 1 173 ? -12.767 -7.712 -1.659 1.00 93.06 173 ARG A CA 1
ATOM 1385 C C . ARG A 1 173 ? -13.839 -6.845 -2.296 1.00 93.06 173 ARG A C 1
ATOM 1387 O O . ARG A 1 173 ? -14.545 -6.118 -1.600 1.00 93.06 173 ARG A O 1
ATOM 1394 N N . LYS A 1 174 ? -13.973 -6.945 -3.616 1.00 92.69 174 LYS A N 1
ATOM 1395 C CA . LYS A 1 174 ? -15.093 -6.340 -4.332 1.00 92.69 174 LYS A CA 1
ATOM 1396 C C . LYS A 1 174 ? -16.386 -7.034 -3.890 1.00 92.69 174 LYS A C 1
ATOM 1398 O O . LYS A 1 174 ? -16.454 -8.262 -3.945 1.00 92.69 174 LYS A O 1
ATOM 1403 N N . VAL A 1 175 ? -17.339 -6.245 -3.398 1.00 88.75 175 VAL A N 1
ATOM 1404 C CA . VAL A 1 175 ? -18.690 -6.692 -3.022 1.00 88.75 175 VAL A CA 1
ATOM 1405 C C . VAL A 1 175 ? -19.637 -6.612 -4.205 1.00 88.75 175 VAL A C 1
ATOM 1407 O O . VAL A 1 175 ? -19.380 -5.770 -5.100 1.00 88.75 175 VAL A O 1
#

Sequence (175 aa):
YDNALFFHKQNINVTLKPQSDPSASRVVDGYTEEMLKRLHNGMPQMGYTETKRQWADRPKPSFELPTTAIGDNDKTVPWHFQVEFEDSTGKKWYMDQAERFNAFNFNKFKGWSCNAGYQGIIIREPDGSIKRSYSCYDNPLGNIETGFKLFDSAMPCISPSCVSSADSKIPKRKV

Secondary structure (DSSP, 8-state):
-HHHHHHHHTT------PPBPTTSSSBPS---HHHHHHHHHS-----HHHHH-S---PPPP-SPPPTTSSS---TTS-TT--EEEE-TTS-EEEES-TTHHHHTTTT--TTSEE-BTTTB-EE-TTT-EEES-SS--SPP-EETTTEE---SS-EE--SS----HHHHTS-EE--

Solvent-accessible surface area (backbone atoms only — not comparable to full-atom values): 10626 Å² total; per-residue (Å²): 107,72,76,56,48,54,46,40,76,70,74,37,79,46,82,48,57,68,60,54,41,98,73,37,43,43,72,59,84,87,74,48,73,69,55,47,53,45,41,71,70,40,55,74,68,65,58,55,65,75,75,67,50,87,70,88,77,74,86,77,79,90,66,87,73,70,86,80,55,88,66,79,80,68,82,85,56,62,84,56,47,63,36,79,49,67,50,98,85,68,52,76,46,78,34,47,49,51,47,40,31,58,54,71,62,71,26,63,47,52,64,15,39,21,33,53,25,45,81,41,69,38,74,40,81,92,81,36,38,25,25,42,37,82,23,51,76,65,74,64,47,33,28,77,88,84,47,66,59,69,46,95,53,68,39,66,32,79,31,75,24,46,64,40,39,75,58,55,66,43,61,68,44,85,118